Protein AF-A0A385FUU8-F1 (afdb_monomer_lite)

Radius of gyration: 15.04 Å; chains: 1; bounding box: 35×31×38 Å

Structure (mmCIF, N/CA/C/O backbone):
data_AF-A0A385FUU8-F1
#
_entry.id   AF-A0A385FUU8-F1
#
loop_
_atom_site.group_PDB
_atom_site.id
_atom_site.type_symbol
_atom_site.label_atom_id
_atom_site.label_alt_id
_atom_site.label_comp_id
_atom_site.label_asym_id
_atom_site.label_entity_id
_atom_site.label_seq_id
_atom_site.pdbx_PDB_ins_code
_atom_site.Cartn_x
_atom_site.Cartn_y
_atom_site.Cartn_z
_atom_site.occupancy
_atom_site.B_iso_or_equiv
_atom_site.auth_seq_id
_atom_site.auth_comp_id
_atom_site.auth_asym_id
_atom_site.auth_atom_id
_atom_site.pdbx_PDB_model_num
ATOM 1 N N . MET A 1 1 ? -11.683 13.396 -0.614 1.00 45.00 1 MET A N 1
ATOM 2 C CA . MET A 1 1 ? -10.588 13.698 -1.576 1.00 45.00 1 MET A CA 1
ATOM 3 C C . MET A 1 1 ? -9.418 14.497 -0.971 1.00 45.00 1 MET A C 1
ATOM 5 O O . MET A 1 1 ? -8.389 13.886 -0.721 1.00 45.00 1 MET A O 1
ATOM 9 N N . LEU A 1 2 ? -9.539 15.802 -0.657 1.00 50.34 2 LEU A N 1
ATOM 10 C CA . LEU A 1 2 ? -8.418 16.608 -0.107 1.00 50.34 2 LEU A CA 1
ATOM 11 C C . LEU A 1 2 ? -7.909 16.102 1.259 1.00 50.34 2 LEU A C 1
ATOM 13 O O . LEU A 1 2 ? -6.727 16.190 1.559 1.00 50.34 2 LEU A O 1
ATOM 17 N N . ARG A 1 3 ? -8.808 15.535 2.076 1.00 53.44 3 ARG A N 1
ATOM 18 C CA . ARG A 1 3 ? -8.518 15.062 3.439 1.00 53.44 3 ARG A CA 1
ATOM 19 C C . ARG A 1 3 ? -7.469 13.944 3.475 1.00 53.44 3 ARG A C 1
ATOM 21 O O . ARG A 1 3 ? -6.532 14.056 4.250 1.00 53.44 3 ARG A O 1
ATOM 28 N N . CYS A 1 4 ? -7.585 12.914 2.628 1.00 52.19 4 CYS A N 1
ATOM 29 C CA . CYS A 1 4 ? -6.613 11.811 2.588 1.00 52.19 4 CYS A CA 1
ATOM 30 C C . CYS A 1 4 ? -5.249 12.261 2.055 1.00 52.19 4 CYS A C 1
ATOM 32 O O . CYS A 1 4 ? -4.238 11.984 2.683 1.00 52.19 4 CYS A O 1
ATOM 34 N N . LEU A 1 5 ? -5.217 12.999 0.941 1.00 52.22 5 LEU A N 1
ATOM 35 C CA . LEU A 1 5 ? -3.975 13.517 0.353 1.00 52.22 5 LEU A CA 1
ATOM 36 C C . LEU A 1 5 ? -3.247 14.488 1.291 1.00 52.22 5 LEU A C 1
ATOM 38 O O . LEU A 1 5 ? -2.046 14.348 1.489 1.00 52.22 5 LEU A O 1
ATOM 42 N N . ASN A 1 6 ? -3.969 15.410 1.936 1.00 58.75 6 ASN A N 1
ATOM 43 C CA . ASN A 1 6 ? -3.379 16.313 2.927 1.00 58.75 6 ASN A CA 1
ATOM 44 C C . ASN A 1 6 ? -2.849 15.553 4.141 1.00 58.75 6 ASN A C 1
ATOM 46 O O . ASN A 1 6 ? -1.819 15.928 4.681 1.00 58.75 6 ASN A O 1
ATOM 50 N N . LYS A 1 7 ? -3.524 14.480 4.560 1.00 60.62 7 LYS A N 1
ATOM 51 C CA . LYS A 1 7 ? -3.099 13.667 5.701 1.00 60.62 7 LYS A CA 1
ATOM 52 C C . LYS A 1 7 ? -1.873 12.816 5.384 1.00 60.62 7 LYS A C 1
ATOM 54 O O . LYS A 1 7 ? -0.951 12.745 6.185 1.00 60.62 7 LYS A O 1
ATOM 59 N N . ILE A 1 8 ? -1.842 12.231 4.189 1.00 56.84 8 ILE A N 1
ATOM 60 C CA . ILE A 1 8 ? -0.678 11.530 3.644 1.00 56.84 8 ILE A CA 1
ATOM 61 C C . ILE A 1 8 ? 0.515 12.485 3.566 1.00 56.84 8 ILE A C 1
ATOM 63 O O . ILE A 1 8 ? 1.568 12.164 4.107 1.00 56.84 8 ILE A O 1
ATOM 67 N N . ASN A 1 9 ? 0.335 13.671 2.979 1.00 57.09 9 ASN A N 1
ATOM 68 C CA . ASN A 1 9 ? 1.387 14.682 2.903 1.00 57.09 9 ASN A CA 1
ATOM 69 C C . ASN A 1 9 ? 1.823 15.136 4.298 1.00 57.09 9 ASN A C 1
ATOM 71 O O . ASN A 1 9 ? 3.005 15.127 4.574 1.00 57.09 9 ASN A O 1
ATOM 75 N N . GLN A 1 10 ? 0.904 15.411 5.225 1.00 58.31 10 GLN A N 1
ATOM 76 C CA . GLN A 1 10 ? 1.242 15.836 6.588 1.00 58.31 10 GLN A CA 1
ATOM 77 C C . GLN A 1 10 ? 2.025 14.781 7.390 1.00 58.31 10 GLN A C 1
ATOM 79 O O . GLN A 1 10 ? 2.811 15.133 8.266 1.00 58.31 10 GLN A O 1
ATOM 84 N N . VAL A 1 11 ? 1.786 13.488 7.150 1.00 52.19 11 VAL A N 1
ATOM 85 C CA . VAL A 1 11 ? 2.481 12.416 7.879 1.00 52.19 11 VAL A CA 1
ATOM 86 C C . VAL A 1 11 ? 3.797 12.021 7.211 1.00 52.19 11 VAL A C 1
ATOM 88 O O . VAL A 1 11 ? 4.741 11.662 7.916 1.00 52.19 11 VAL A O 1
ATOM 91 N N . LEU A 1 12 ? 3.868 12.098 5.880 1.00 53.72 12 LEU A N 1
ATOM 92 C CA . LEU A 1 12 ? 5.099 11.873 5.122 1.00 53.72 12 LEU A CA 1
ATOM 93 C C . LEU A 1 12 ? 6.024 13.101 5.091 1.00 53.72 12 LEU A C 1
ATOM 95 O O . LEU A 1 12 ? 7.217 12.947 4.846 1.00 53.72 12 LEU A O 1
ATOM 99 N N . GLU A 1 13 ? 5.506 14.303 5.346 1.00 50.19 13 GLU A N 1
ATOM 100 C CA . GLU A 1 13 ? 6.296 15.513 5.566 1.00 50.19 13 GLU A CA 1
ATOM 101 C C . GLU A 1 13 ? 6.835 15.529 7.003 1.00 50.19 13 GLU A C 1
ATOM 103 O O . GLU A 1 13 ? 6.090 15.490 7.986 1.00 50.19 13 GLU A O 1
ATOM 108 N N . GLY A 1 14 ? 8.160 15.595 7.131 1.00 51.75 14 GLY A N 1
ATOM 109 C CA . GLY A 1 14 ? 8.854 15.715 8.411 1.00 51.75 14 GLY A CA 1
ATOM 110 C C . GLY A 1 14 ? 10.036 14.762 8.546 1.00 51.75 14 GLY A C 1
ATOM 111 O O . GLY A 1 14 ? 10.364 13.998 7.640 1.00 51.75 14 GLY A O 1
ATOM 112 N N . GLU A 1 15 ? 10.699 14.830 9.695 1.00 53.66 15 GLU A N 1
ATOM 113 C CA . GLU A 1 15 ? 11.815 13.944 10.015 1.00 53.66 15 GLU A CA 1
ATOM 114 C C . GLU A 1 15 ? 11.329 12.530 10.355 1.00 53.66 15 GLU A C 1
ATOM 116 O O . GLU A 1 15 ? 10.213 12.324 10.849 1.00 53.66 15 GLU A O 1
ATOM 121 N N . PHE A 1 16 ? 12.199 11.552 10.097 1.00 56.41 16 PHE A N 1
ATOM 122 C CA . PHE A 1 16 ? 12.007 10.167 10.508 1.00 56.41 16 PHE A CA 1
ATOM 123 C C . PHE A 1 16 ? 11.663 10.097 12.002 1.00 56.41 16 PHE A C 1
ATOM 125 O O . PHE A 1 16 ? 12.369 10.657 12.839 1.00 56.41 16 PHE A O 1
ATOM 132 N N . ASN A 1 17 ? 10.579 9.399 12.339 1.00 67.19 17 ASN A N 1
ATOM 133 C CA . ASN A 1 17 ? 10.122 9.246 13.714 1.00 67.19 17 ASN A CA 1
ATOM 134 C C . ASN A 1 17 ? 9.724 7.786 13.961 1.00 67.19 17 ASN A C 1
ATOM 136 O O . ASN A 1 17 ? 8.772 7.272 13.367 1.00 67.19 17 ASN A O 1
ATOM 140 N N . GLU A 1 18 ? 10.473 7.129 14.841 1.00 71.00 18 GLU A N 1
ATOM 141 C CA . GLU A 1 18 ? 10.303 5.716 15.171 1.00 71.00 18 GLU A CA 1
ATOM 142 C C . GLU A 1 18 ? 8.943 5.434 15.831 1.00 71.00 18 GLU A C 1
ATOM 144 O O . GLU A 1 18 ? 8.275 4.461 15.479 1.00 71.00 18 GLU A O 1
ATOM 149 N N . ASP A 1 19 ? 8.453 6.340 16.683 1.00 73.88 19 ASP A N 1
ATOM 150 C CA . ASP A 1 19 ? 7.136 6.217 17.319 1.00 73.88 19 ASP A CA 1
ATOM 151 C C . ASP A 1 19 ? 5.996 6.253 16.291 1.00 73.88 19 ASP A C 1
ATOM 153 O O . ASP A 1 19 ? 5.032 5.488 16.393 1.00 73.88 19 ASP A O 1
ATOM 157 N N . LYS A 1 20 ? 6.112 7.095 15.252 1.00 72.50 20 LYS A N 1
ATOM 158 C CA . LYS A 1 20 ? 5.145 7.130 14.140 1.00 72.50 20 LYS A CA 1
ATOM 159 C C . LYS A 1 20 ? 5.139 5.810 13.367 1.00 72.50 20 LYS A C 1
ATOM 161 O O . LYS A 1 20 ? 4.065 5.320 13.014 1.00 72.50 20 LYS A O 1
ATOM 166 N N . LEU A 1 21 ? 6.307 5.210 13.130 1.00 76.44 21 LEU A N 1
ATOM 167 C CA . LEU A 1 21 ? 6.406 3.909 12.461 1.00 76.44 21 LEU A CA 1
ATOM 168 C C . LEU A 1 21 ? 5.793 2.788 13.303 1.00 76.44 21 LEU A C 1
ATOM 170 O O . LEU A 1 21 ? 5.035 1.971 12.776 1.00 76.44 21 LEU A O 1
ATOM 174 N N . LEU A 1 22 ? 6.040 2.787 14.614 1.00 82.31 22 LEU A N 1
ATOM 175 C CA . LEU A 1 22 ? 5.411 1.847 15.542 1.00 82.31 22 LEU A CA 1
ATOM 176 C C . LEU A 1 22 ? 3.886 2.003 15.563 1.00 82.31 22 LEU A C 1
ATOM 178 O O . LEU A 1 22 ? 3.165 1.006 15.638 1.00 82.31 22 LEU A O 1
ATOM 182 N N . LEU A 1 23 ? 3.377 3.232 15.464 1.00 83.81 23 LEU A N 1
ATOM 183 C CA . LEU A 1 23 ? 1.942 3.498 15.415 1.00 83.81 23 LEU A CA 1
ATOM 184 C C . LEU A 1 23 ? 1.304 2.991 14.111 1.00 83.81 23 LEU A C 1
ATOM 186 O O . LEU A 1 23 ? 0.279 2.309 14.163 1.00 83.81 23 LEU A O 1
ATOM 190 N N . ILE A 1 24 ? 1.934 3.243 12.959 1.00 85.31 24 ILE A N 1
ATOM 191 C CA . ILE A 1 24 ? 1.517 2.693 11.655 1.00 85.31 24 ILE A CA 1
ATOM 192 C C . ILE A 1 24 ? 1.511 1.160 11.700 1.00 85.31 24 ILE A C 1
ATOM 194 O O . ILE A 1 24 ? 0.552 0.528 11.249 1.00 85.31 24 ILE A O 1
ATOM 198 N N . HIS A 1 25 ? 2.552 0.560 12.282 1.00 85.75 25 HIS A N 1
ATOM 199 C CA . HIS A 1 25 ? 2.674 -0.886 12.428 1.00 85.75 25 HIS A CA 1
ATOM 200 C C . HIS A 1 25 ? 1.571 -1.479 13.316 1.00 85.75 25 HIS A C 1
ATOM 202 O O . HIS A 1 25 ? 0.952 -2.481 12.951 1.00 85.75 25 HIS A O 1
ATOM 208 N N . LYS A 1 26 ? 1.285 -0.866 14.472 1.00 89.56 26 LYS A N 1
ATOM 209 C CA . LYS A 1 26 ? 0.185 -1.291 15.354 1.00 89.56 26 LYS A CA 1
ATOM 210 C C . LYS A 1 26 ? -1.168 -1.154 14.660 1.00 89.56 26 LYS A C 1
ATOM 212 O O . LYS A 1 26 ? -1.953 -2.097 14.688 1.00 89.56 26 LYS A O 1
ATOM 217 N N . SER A 1 27 ? -1.411 -0.022 13.998 1.00 91.31 27 SER A N 1
ATOM 218 C CA . SER A 1 27 ? -2.652 0.240 13.262 1.00 91.31 27 SER A CA 1
ATOM 219 C C . SER A 1 27 ? -2.900 -0.793 12.162 1.00 91.31 27 SER A C 1
ATOM 221 O O . SER A 1 27 ? -4.006 -1.328 12.055 1.00 91.31 27 SER A O 1
ATOM 223 N N . TRP A 1 28 ? -1.854 -1.161 11.412 1.00 92.25 28 TRP A N 1
ATOM 224 C CA . TRP A 1 28 ? -1.942 -2.224 10.411 1.00 92.25 28 TRP A CA 1
ATOM 225 C C . TRP A 1 28 ? -2.487 -3.520 11.018 1.00 92.25 28 TRP A C 1
ATOM 227 O O . TRP A 1 28 ? -3.502 -4.040 10.561 1.00 92.25 28 TRP A O 1
ATOM 237 N N . HIS A 1 29 ? -1.855 -4.009 12.085 1.00 92.25 29 HIS A N 1
ATOM 238 C CA . HIS A 1 29 ? -2.193 -5.299 12.685 1.00 92.25 29 HIS A CA 1
ATOM 239 C C . HIS A 1 29 ? -3.524 -5.297 13.436 1.00 92.25 29 HIS A C 1
ATOM 241 O O . HIS A 1 29 ? -4.259 -6.278 13.383 1.00 92.25 29 HIS A O 1
ATOM 247 N N . GLN A 1 30 ? -3.833 -4.215 14.148 1.00 93.31 30 GLN A N 1
ATOM 248 C CA . GLN A 1 30 ? -4.983 -4.166 15.052 1.00 93.31 30 GLN A CA 1
ATOM 249 C C . GLN A 1 30 ? -6.268 -3.702 14.369 1.00 93.31 30 GLN A C 1
ATOM 251 O O . GLN A 1 30 ? -7.350 -4.068 14.819 1.00 93.31 30 GLN A O 1
ATOM 256 N N . LYS A 1 31 ? -6.167 -2.900 13.301 1.00 93.31 31 LYS A N 1
ATOM 257 C CA . LYS A 1 31 ? -7.333 -2.303 12.635 1.00 93.31 31 LYS A CA 1
ATOM 258 C C . LYS A 1 31 ? -7.452 -2.732 11.175 1.00 93.31 31 LYS A C 1
ATOM 260 O O . LYS A 1 31 ? -8.494 -3.245 10.770 1.00 93.31 31 LYS A O 1
ATOM 265 N N . VAL A 1 32 ? -6.391 -2.566 10.385 1.00 93.50 32 VAL A N 1
ATOM 266 C CA . VAL A 1 32 ? -6.474 -2.758 8.927 1.00 93.50 32 VAL A CA 1
ATOM 267 C C . VAL A 1 32 ? -6.538 -4.238 8.536 1.00 93.50 32 VAL A C 1
ATOM 269 O O . VAL A 1 32 ? -7.380 -4.617 7.724 1.00 93.50 32 VAL A O 1
ATOM 272 N N . VAL A 1 33 ? -5.703 -5.098 9.128 1.00 93.38 33 VAL A N 1
ATOM 273 C CA . VAL A 1 33 ? -5.698 -6.544 8.844 1.00 93.38 33 VAL A CA 1
ATOM 274 C C . VAL A 1 33 ? -7.056 -7.192 9.149 1.00 93.38 33 VAL A C 1
ATOM 276 O O . VAL A 1 33 ? -7.581 -7.863 8.255 1.00 93.38 33 VAL A O 1
ATOM 279 N N . PRO A 1 34 ? -7.688 -6.981 10.324 1.00 94.12 34 PRO A N 1
ATOM 280 C CA . PRO A 1 34 ? -9.034 -7.494 10.583 1.00 94.12 34 PRO A CA 1
ATOM 281 C C . PRO A 1 34 ? -10.070 -7.007 9.563 1.00 94.12 34 PRO A C 1
ATOM 283 O O . PRO A 1 34 ? -10.871 -7.804 9.072 1.00 94.12 34 PRO A O 1
ATOM 286 N N . PHE A 1 35 ? -10.020 -5.723 9.191 1.00 94.88 35 PHE A N 1
ATOM 287 C CA . PHE A 1 35 ? -10.929 -5.141 8.204 1.00 94.88 35 PHE A CA 1
ATOM 288 C C . PHE A 1 35 ? -10.802 -5.808 6.824 1.00 94.88 35 PHE A C 1
ATOM 290 O O . PHE A 1 35 ? -11.818 -6.167 6.221 1.00 94.88 35 PHE A O 1
ATOM 297 N N . LEU A 1 36 ? -9.569 -6.003 6.341 1.00 93.19 36 LEU A N 1
ATOM 298 C CA . LEU A 1 36 ? -9.288 -6.610 5.035 1.00 93.19 36 LEU A CA 1
ATOM 299 C C . LEU A 1 36 ? -9.533 -8.123 5.027 1.00 93.19 36 LEU A C 1
ATOM 301 O O . LEU A 1 36 ? -9.999 -8.657 4.025 1.00 93.19 36 LEU A O 1
ATOM 305 N N . THR A 1 37 ? -9.297 -8.813 6.145 1.00 93.25 37 THR A N 1
ATOM 306 C CA . THR A 1 37 ? -9.545 -10.263 6.266 1.00 93.25 37 THR A CA 1
ATOM 307 C C . THR A 1 37 ? -11.030 -10.595 6.120 1.00 93.25 37 THR A C 1
ATOM 309 O O . THR A 1 37 ? -11.387 -11.600 5.513 1.00 93.25 37 THR A O 1
ATOM 312 N N . GLN A 1 38 ? -11.913 -9.723 6.613 1.00 95.19 38 GLN A N 1
ATOM 313 C CA . GLN A 1 38 ? -13.361 -9.851 6.411 1.00 95.19 38 GLN A CA 1
ATOM 314 C C . GLN A 1 38 ? -13.795 -9.533 4.968 1.00 95.19 38 GLN A C 1
ATOM 316 O O . GLN A 1 38 ? -14.926 -9.827 4.586 1.00 95.19 38 GLN A O 1
ATOM 321 N N . ARG A 1 39 ? -12.917 -8.914 4.166 1.00 93.38 39 ARG A N 1
ATOM 322 C CA . ARG A 1 39 ? -13.197 -8.389 2.819 1.00 93.38 39 ARG A CA 1
ATOM 323 C C . ARG A 1 39 ? -12.063 -8.735 1.840 1.00 93.38 39 ARG A C 1
ATOM 325 O O . ARG A 1 39 ? -11.463 -7.833 1.248 1.00 93.38 39 ARG A O 1
ATOM 332 N N . PRO A 1 40 ? -11.763 -10.029 1.621 1.00 90.75 40 PRO A N 1
ATOM 333 C CA . PRO A 1 40 ? -10.604 -10.448 0.824 1.00 90.75 40 PRO A CA 1
ATOM 334 C C . PRO A 1 40 ? -10.647 -9.928 -0.622 1.00 90.75 40 PRO A C 1
ATOM 336 O O . PRO A 1 40 ? -9.606 -9.669 -1.229 1.00 90.75 40 PRO A O 1
ATOM 339 N N . HIS A 1 41 ? -11.853 -9.702 -1.153 1.00 91.06 41 HIS A N 1
ATOM 340 C CA . HIS A 1 41 ? -12.072 -9.159 -2.490 1.00 91.06 41 HIS A CA 1
ATOM 341 C C . HIS A 1 41 ? -11.432 -7.777 -2.696 1.00 91.06 41 HIS A C 1
ATOM 343 O O . HIS A 1 41 ? -11.048 -7.468 -3.817 1.00 91.06 41 HIS A O 1
ATOM 349 N N . ILE A 1 42 ? -11.255 -6.954 -1.653 1.00 90.81 42 ILE A N 1
ATOM 350 C CA . ILE A 1 42 ? -10.627 -5.626 -1.780 1.00 90.81 42 ILE A CA 1
ATOM 351 C C . ILE A 1 42 ? -9.192 -5.759 -2.302 1.00 90.81 42 ILE A C 1
ATOM 353 O O . ILE A 1 42 ? -8.813 -5.119 -3.283 1.00 90.81 42 ILE A O 1
ATOM 357 N N . GLN A 1 43 ? -8.394 -6.622 -1.671 1.00 86.69 43 GLN A N 1
ATOM 358 C CA . GLN A 1 43 ? -6.995 -6.824 -2.055 1.00 86.69 43 GLN A CA 1
ATOM 359 C C . GLN A 1 43 ? -6.875 -7.551 -3.399 1.00 86.69 43 GLN A C 1
ATOM 361 O O . GLN A 1 43 ? -6.018 -7.202 -4.213 1.00 86.69 43 GLN A O 1
ATOM 366 N N . GLN A 1 44 ? -7.743 -8.538 -3.641 1.00 89.38 44 GLN A N 1
ATOM 367 C CA . GLN A 1 44 ? -7.766 -9.315 -4.884 1.00 89.38 44 GLN A CA 1
ATOM 368 C C . GLN A 1 44 ? -8.135 -8.446 -6.089 1.00 89.38 44 GLN A C 1
ATOM 370 O O . GLN A 1 44 ? -7.434 -8.459 -7.101 1.00 89.38 44 GLN A O 1
ATOM 375 N N . ASN A 1 45 ? -9.198 -7.649 -5.963 1.00 90.75 45 ASN A N 1
ATOM 376 C CA . ASN A 1 45 ? -9.660 -6.766 -7.028 1.00 90.75 45 ASN A CA 1
ATOM 377 C C . ASN A 1 45 ? -8.633 -5.681 -7.325 1.00 90.75 45 ASN A C 1
ATOM 379 O O . ASN A 1 45 ? -8.451 -5.328 -8.486 1.00 90.75 45 ASN A O 1
ATOM 383 N N . TYR A 1 46 ? -7.929 -5.183 -6.306 1.00 87.25 46 TYR A N 1
ATOM 384 C CA . TYR A 1 46 ? -6.850 -4.233 -6.529 1.00 87.25 46 TYR A CA 1
ATOM 385 C C . TYR A 1 46 ? -5.702 -4.826 -7.342 1.00 87.25 46 TYR A C 1
ATOM 387 O O . TYR A 1 46 ? -5.277 -4.206 -8.315 1.00 87.25 46 TYR A O 1
ATOM 395 N N . LEU A 1 47 ? -5.224 -6.024 -6.983 1.00 88.62 47 LEU A N 1
ATOM 396 C CA . LEU A 1 47 ? -4.147 -6.673 -7.730 1.00 88.62 47 LEU A CA 1
ATOM 397 C C . LEU A 1 47 ? -4.555 -6.894 -9.185 1.00 88.62 47 LEU A C 1
ATOM 399 O O . LEU A 1 47 ? -3.801 -6.576 -10.104 1.00 88.62 47 LEU A O 1
ATOM 403 N N . LEU A 1 48 ? -5.770 -7.412 -9.381 1.00 91.19 48 LEU A N 1
ATOM 404 C CA . LEU A 1 48 ? -6.331 -7.669 -10.698 1.00 91.19 48 LEU A CA 1
ATOM 405 C C . LEU A 1 48 ? -6.416 -6.377 -11.513 1.00 91.19 48 LEU A C 1
ATOM 407 O O . LEU A 1 48 ? -5.923 -6.325 -12.637 1.00 91.19 48 LEU A O 1
ATOM 411 N N . TYR A 1 49 ? -6.986 -5.325 -10.925 1.00 89.19 49 TYR A N 1
ATOM 412 C CA . TYR A 1 49 ? -7.062 -4.012 -11.546 1.00 89.19 49 TYR A CA 1
ATOM 413 C C . TYR A 1 49 ? -5.672 -3.502 -11.923 1.00 89.19 49 TYR A C 1
ATOM 415 O O . TYR A 1 49 ? -5.466 -3.113 -13.065 1.00 89.19 49 TYR A O 1
ATOM 423 N N . HIS A 1 50 ? -4.697 -3.563 -11.015 1.00 86.88 50 HIS A N 1
ATOM 424 C CA . HIS A 1 50 ? -3.350 -3.074 -11.280 1.00 86.88 50 HIS A CA 1
ATOM 425 C C . HIS A 1 50 ? -2.687 -3.818 -12.447 1.00 86.88 50 HIS A C 1
ATOM 427 O O . HIS A 1 50 ? -2.128 -3.181 -13.338 1.00 86.88 50 HIS A O 1
ATOM 433 N N . VAL A 1 51 ? -2.762 -5.152 -12.463 1.00 90.06 51 VAL A N 1
ATOM 434 C CA . VAL A 1 51 ? -2.138 -5.981 -13.504 1.00 90.06 51 VAL A CA 1
ATOM 435 C C . VAL A 1 51 ? -2.782 -5.732 -14.866 1.00 90.06 51 VAL A C 1
ATOM 437 O O . VAL A 1 51 ? -2.073 -5.499 -15.843 1.00 90.06 51 VAL A O 1
ATOM 440 N N . TYR A 1 52 ? -4.114 -5.735 -14.938 1.00 90.00 52 TYR A N 1
ATOM 441 C CA . TYR A 1 52 ? -4.824 -5.563 -16.205 1.00 90.00 52 TYR A CA 1
ATOM 442 C C . TYR A 1 52 ? -4.786 -4.119 -16.707 1.00 90.00 52 TYR A C 1
ATOM 444 O O . TYR A 1 52 ? -4.461 -3.879 -17.868 1.00 90.00 52 TYR A O 1
ATOM 452 N N . HIS A 1 53 ? -5.091 -3.150 -15.842 1.00 85.12 53 HIS A N 1
ATOM 453 C CA . HIS A 1 53 ? -5.200 -1.740 -16.223 1.00 85.12 53 HIS A CA 1
ATOM 454 C C . HIS A 1 53 ? -3.853 -1.154 -16.644 1.00 85.12 53 HIS A C 1
ATOM 456 O O . HIS A 1 53 ? -3.787 -0.401 -17.612 1.00 85.12 53 HIS A O 1
ATOM 462 N N . ASN A 1 54 ? -2.769 -1.533 -15.960 1.00 83.94 54 ASN A N 1
ATOM 463 C CA . ASN A 1 54 ? -1.422 -1.074 -16.307 1.00 83.94 54 ASN A CA 1
ATOM 464 C C . ASN A 1 54 ? -0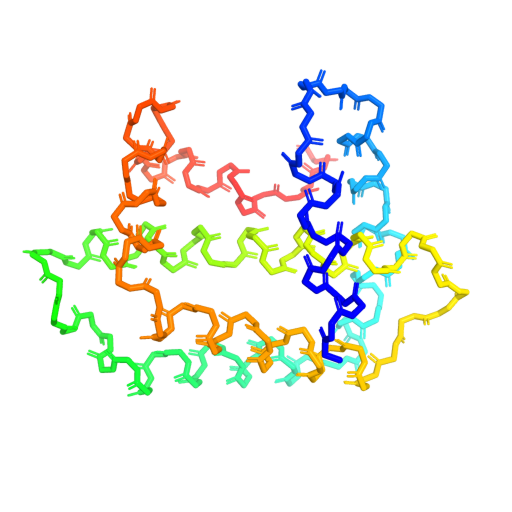.733 -1.968 -17.351 1.00 83.94 54 ASN A C 1
ATOM 466 O O . ASN A 1 54 ? 0.450 -1.767 -17.607 1.00 83.94 54 ASN A O 1
ATOM 470 N N . GLN A 1 55 ? -1.442 -2.947 -17.936 1.00 88.12 55 GLN A N 1
ATOM 471 C CA . GLN A 1 55 ? -0.890 -3.921 -18.890 1.00 88.12 55 GLN A CA 1
ATOM 472 C C . GLN A 1 55 ? 0.407 -4.561 -18.377 1.00 88.12 55 GLN A C 1
ATOM 474 O O . GLN A 1 55 ? 1.377 -4.723 -19.111 1.00 88.12 55 GLN A O 1
ATOM 479 N N . PHE A 1 56 ? 0.458 -4.871 -17.085 1.00 89.44 56 PHE A N 1
ATOM 480 C CA . PHE A 1 56 ? 1.686 -5.278 -16.420 1.00 89.44 56 PHE A CA 1
ATOM 481 C C . PHE A 1 56 ? 2.306 -6.526 -17.086 1.00 89.44 56 PHE A C 1
ATOM 483 O O . PHE A 1 56 ? 1.579 -7.487 -17.349 1.00 89.44 56 PHE A O 1
ATOM 490 N N . PRO A 1 57 ? 3.639 -6.578 -17.296 1.00 92.19 57 PRO A N 1
ATOM 491 C CA . PRO A 1 57 ? 4.651 -5.566 -16.964 1.00 92.19 57 PRO A CA 1
ATOM 492 C C . PRO A 1 57 ? 5.005 -4.627 -18.139 1.00 92.19 57 PRO A C 1
ATOM 494 O O . PRO A 1 57 ? 6.090 -4.048 -18.154 1.00 92.19 57 PRO A O 1
ATOM 497 N N . SER A 1 58 ? 4.155 -4.507 -19.162 1.00 88.12 58 SER A N 1
ATOM 498 C CA . SER A 1 58 ? 4.423 -3.667 -20.334 1.00 88.12 58 SER A CA 1
ATOM 499 C C . SER A 1 58 ? 4.595 -2.189 -19.965 1.00 88.12 58 SER A C 1
ATOM 501 O O . SER A 1 58 ? 3.960 -1.679 -19.047 1.00 88.12 58 SER A O 1
ATOM 503 N N . GLY A 1 59 ? 5.466 -1.490 -20.700 1.00 84.44 59 GLY A N 1
ATOM 504 C CA . GLY A 1 59 ? 5.766 -0.070 -20.471 1.00 84.44 59 GLY A CA 1
ATOM 505 C C . GLY A 1 59 ? 6.908 0.205 -19.485 1.00 84.44 59 GLY A C 1
ATOM 506 O O . GLY A 1 59 ? 7.247 1.368 -19.284 1.00 84.44 59 GLY A O 1
ATOM 507 N N . PHE A 1 60 ? 7.525 -0.833 -18.914 1.00 86.00 60 PHE A N 1
ATOM 508 C CA . PHE A 1 60 ? 8.739 -0.728 -18.100 1.00 86.00 60 PHE A CA 1
ATOM 509 C C . PHE A 1 60 ? 9.952 -1.321 -18.824 1.00 86.00 60 PHE A C 1
ATOM 511 O O . PHE A 1 60 ? 9.807 -2.250 -19.619 1.00 86.00 60 PHE A O 1
ATOM 518 N N . ASP A 1 61 ? 11.151 -0.829 -18.495 1.00 87.06 61 ASP A N 1
ATOM 519 C CA . ASP A 1 61 ? 12.411 -1.310 -19.086 1.00 87.06 61 ASP A CA 1
ATOM 520 C C . ASP A 1 61 ? 12.688 -2.788 -18.762 1.00 87.06 61 ASP A C 1
ATOM 522 O O . ASP A 1 61 ? 13.365 -3.485 -19.518 1.00 87.06 61 ASP A O 1
ATOM 526 N N . SER A 1 62 ? 12.159 -3.287 -17.638 1.00 89.19 62 SER A N 1
ATOM 527 C CA . SER A 1 62 ? 12.211 -4.701 -17.276 1.00 89.19 62 SER A CA 1
ATOM 528 C C . SER A 1 62 ? 11.037 -5.122 -16.379 1.00 89.19 62 SER A C 1
ATOM 530 O O . SER A 1 62 ? 10.511 -4.304 -15.612 1.00 89.19 62 SER A O 1
ATOM 532 N N . PRO A 1 63 ? 10.649 -6.414 -16.396 1.00 89.19 63 PRO A N 1
ATOM 533 C CA . PRO A 1 63 ? 9.668 -6.956 -15.455 1.00 89.19 63 PRO A CA 1
ATOM 534 C C . PRO A 1 63 ? 10.056 -6.761 -13.983 1.00 89.19 63 PRO A C 1
ATOM 536 O O . PRO A 1 63 ? 9.183 -6.604 -13.134 1.00 89.19 63 PRO A O 1
ATOM 539 N N . GLN A 1 64 ? 11.356 -6.737 -13.679 1.00 87.31 64 GLN A N 1
ATOM 540 C CA . GLN A 1 64 ? 11.876 -6.516 -12.329 1.00 87.31 64 GLN A CA 1
ATOM 541 C C . GLN A 1 64 ? 11.550 -5.107 -11.820 1.00 87.31 64 GLN A C 1
ATOM 543 O O . GLN A 1 64 ? 11.108 -4.964 -10.683 1.00 87.31 64 GLN A O 1
ATOM 548 N N . ILE A 1 65 ? 11.703 -4.077 -12.660 1.00 86.62 65 ILE A N 1
ATOM 549 C CA . ILE A 1 65 ? 11.342 -2.696 -12.297 1.00 86.62 65 ILE A CA 1
ATOM 550 C C . ILE A 1 65 ? 9.831 -2.579 -12.091 1.00 86.62 65 ILE A C 1
ATOM 552 O O . ILE A 1 65 ? 9.381 -1.978 -11.114 1.00 86.62 65 ILE A O 1
ATOM 556 N N . ALA A 1 66 ? 9.040 -3.191 -12.976 1.00 89.56 66 ALA A N 1
ATOM 557 C CA . ALA A 1 66 ? 7.589 -3.215 -12.830 1.00 89.56 66 ALA A CA 1
ATOM 558 C C . ALA A 1 66 ? 7.187 -3.848 -11.485 1.00 89.56 66 ALA A C 1
ATOM 560 O O . ALA A 1 66 ? 6.365 -3.297 -10.752 1.00 89.56 66 ALA A O 1
ATOM 561 N N . TYR A 1 67 ? 7.801 -4.982 -11.134 1.00 89.25 67 TYR A N 1
ATOM 562 C CA . TYR A 1 67 ? 7.567 -5.673 -9.868 1.00 89.25 67 TYR A CA 1
ATOM 563 C C . TYR A 1 67 ? 7.986 -4.835 -8.651 1.00 89.25 67 TYR A C 1
ATOM 565 O O . TYR A 1 67 ? 7.201 -4.691 -7.719 1.00 89.25 67 TYR A O 1
ATOM 573 N N . GLN A 1 68 ? 9.171 -4.216 -8.669 1.00 88.00 68 GLN A N 1
ATOM 574 C CA . GLN A 1 68 ? 9.635 -3.307 -7.610 1.00 88.00 68 GLN A CA 1
ATOM 575 C C . GLN A 1 68 ? 8.622 -2.193 -7.326 1.00 88.00 68 GLN A C 1
ATOM 577 O O . GLN A 1 68 ? 8.282 -1.933 -6.170 1.00 88.00 68 GLN A O 1
ATOM 582 N N . LEU A 1 69 ? 8.108 -1.560 -8.383 1.00 87.56 69 LEU A N 1
ATOM 583 C CA . LEU A 1 69 ? 7.120 -0.492 -8.266 1.00 87.56 69 LEU A CA 1
ATOM 584 C C . LEU A 1 69 ? 5.774 -1.010 -7.757 1.00 87.56 69 LEU A C 1
ATOM 586 O O . LEU A 1 69 ? 5.174 -0.364 -6.905 1.00 87.56 69 LEU A O 1
ATOM 590 N N . LEU A 1 70 ? 5.332 -2.195 -8.187 1.00 90.00 70 LEU A N 1
ATOM 591 C CA . LEU A 1 70 ? 4.127 -2.834 -7.649 1.00 90.00 70 LEU A CA 1
ATOM 592 C C . LEU A 1 70 ? 4.235 -3.066 -6.134 1.00 90.00 70 LEU A C 1
ATOM 594 O O . LEU A 1 70 ? 3.307 -2.750 -5.389 1.00 90.00 70 LEU A O 1
ATOM 598 N N . ILE A 1 71 ? 5.368 -3.596 -5.665 1.00 88.69 71 ILE A N 1
ATOM 599 C CA . ILE A 1 71 ? 5.613 -3.822 -4.235 1.00 88.69 71 ILE A CA 1
ATOM 600 C C . ILE A 1 71 ? 5.612 -2.504 -3.459 1.00 88.69 71 ILE A C 1
ATOM 602 O O . ILE A 1 71 ? 5.000 -2.416 -2.392 1.00 88.69 71 ILE A O 1
ATOM 606 N N . ALA A 1 72 ? 6.251 -1.469 -4.000 1.00 85.88 72 ALA A N 1
ATOM 607 C CA . ALA A 1 72 ? 6.258 -0.148 -3.388 1.00 85.88 72 ALA A CA 1
ATOM 608 C C . ALA A 1 72 ? 4.856 0.479 -3.340 1.00 85.88 72 ALA A C 1
ATOM 610 O O . ALA A 1 72 ? 4.479 1.053 -2.318 1.00 85.88 72 ALA A O 1
ATOM 611 N N . ASP A 1 73 ? 4.050 0.304 -4.388 1.00 87.56 73 ASP A N 1
ATOM 612 C CA . ASP A 1 73 ? 2.663 0.765 -4.421 1.00 87.56 73 ASP A CA 1
ATOM 613 C C . ASP A 1 73 ? 1.831 0.078 -3.320 1.00 87.56 73 ASP A C 1
ATOM 615 O O . ASP A 1 73 ? 1.104 0.739 -2.572 1.00 87.56 73 ASP A O 1
ATOM 619 N N . TYR A 1 74 ? 1.992 -1.239 -3.147 1.00 88.69 74 TYR A N 1
ATOM 620 C CA . TYR A 1 74 ? 1.369 -1.992 -2.053 1.00 88.69 74 TYR A CA 1
ATOM 621 C C . TYR A 1 74 ? 1.820 -1.514 -0.672 1.00 88.69 74 TYR A C 1
ATOM 623 O O . TYR A 1 74 ? 0.992 -1.338 0.226 1.00 88.69 74 TYR A O 1
ATOM 631 N N . PHE A 1 75 ? 3.122 -1.286 -0.496 1.00 85.56 75 PHE A N 1
ATOM 632 C CA . PHE A 1 75 ? 3.684 -0.764 0.745 1.00 85.56 75 PHE A CA 1
ATOM 633 C C . PHE A 1 75 ? 3.097 0.610 1.104 1.00 85.56 75 PHE A C 1
ATOM 635 O O . PHE A 1 75 ? 2.714 0.841 2.256 1.00 85.56 75 PHE A O 1
ATOM 642 N N . LEU A 1 76 ? 2.987 1.515 0.128 1.00 85.69 76 LEU A N 1
ATOM 643 C CA . LEU A 1 76 ? 2.420 2.847 0.330 1.00 85.69 76 LEU A CA 1
ATOM 644 C C . LEU A 1 76 ? 0.930 2.783 0.667 1.00 85.69 76 LEU A C 1
ATOM 646 O O . LEU A 1 76 ? 0.517 3.351 1.673 1.00 85.69 76 LEU A O 1
ATOM 650 N N . LEU A 1 77 ? 0.132 2.043 -0.109 1.00 89.00 77 LEU A N 1
ATOM 651 C CA . LEU A 1 77 ? -1.303 1.881 0.154 1.00 89.00 77 LEU A CA 1
ATOM 652 C C . LEU A 1 77 ? -1.571 1.286 1.536 1.00 89.00 77 LEU A C 1
ATOM 654 O O . LEU A 1 77 ? -2.440 1.775 2.258 1.00 89.00 77 LEU A O 1
ATOM 658 N N . ARG A 1 78 ? -0.787 0.279 1.937 1.00 88.81 78 ARG A N 1
ATOM 659 C CA . ARG A 1 78 ? -0.813 -0.274 3.294 1.00 88.81 78 ARG A CA 1
ATOM 660 C C . ARG A 1 78 ? -0.575 0.811 4.338 1.00 88.81 78 ARG A C 1
ATOM 662 O O . ARG A 1 78 ? -1.336 0.927 5.294 1.00 88.81 78 ARG A O 1
ATOM 669 N N . SER A 1 79 ? 0.488 1.587 4.152 1.00 85.44 79 SER A N 1
ATOM 670 C CA . SER A 1 79 ? 0.878 2.635 5.094 1.00 85.44 79 SER A CA 1
ATOM 671 C C . SER A 1 79 ? -0.216 3.696 5.207 1.00 85.44 79 SER A C 1
ATOM 673 O O . SER A 1 79 ? -0.571 4.098 6.309 1.00 85.44 79 SER A O 1
ATOM 675 N N . TYR A 1 80 ? -0.827 4.082 4.088 1.00 86.88 80 TYR A N 1
ATOM 676 C CA . TYR A 1 80 ? -1.917 5.054 4.055 1.00 86.88 80 TYR A CA 1
ATOM 677 C C . TYR A 1 80 ? -3.204 4.546 4.700 1.00 86.88 80 TYR A C 1
ATOM 679 O O . TYR A 1 80 ? -3.818 5.288 5.463 1.00 86.88 80 TYR A O 1
ATOM 687 N N . LEU A 1 81 ? -3.590 3.287 4.473 1.00 90.06 81 LEU A N 1
ATOM 688 C CA . LEU A 1 81 ? -4.722 2.681 5.182 1.00 90.06 81 LEU A CA 1
ATOM 689 C C . LEU A 1 81 ? -4.492 2.676 6.694 1.00 90.06 81 LEU A C 1
ATOM 691 O O . LEU A 1 81 ? -5.392 3.029 7.452 1.00 90.06 81 LEU A O 1
ATOM 695 N N . SER A 1 82 ? -3.283 2.323 7.134 1.00 89.81 82 SER A N 1
ATOM 696 C CA . SER A 1 82 ? -2.922 2.359 8.551 1.00 89.81 82 SER A CA 1
ATOM 697 C C . SER A 1 82 ? -2.988 3.768 9.127 1.00 89.81 82 SER A C 1
ATOM 699 O O . SER A 1 82 ? -3.442 3.928 10.257 1.00 89.81 82 SER A O 1
ATOM 701 N N . LEU A 1 83 ? -2.576 4.783 8.364 1.00 85.50 83 LEU A N 1
ATOM 702 C CA . LEU A 1 83 ? -2.691 6.182 8.772 1.00 85.50 83 LEU A CA 1
ATOM 703 C C . LEU A 1 83 ? -4.140 6.620 8.930 1.00 85.50 83 LEU A C 1
ATOM 705 O O . LEU A 1 83 ? -4.488 7.171 9.965 1.00 85.50 83 LEU A O 1
ATOM 709 N N . ILE A 1 84 ? -4.996 6.317 7.957 1.00 87.12 84 ILE A N 1
ATOM 710 C CA . ILE A 1 84 ? -6.428 6.620 8.056 1.00 87.12 84 ILE A CA 1
ATOM 711 C C . ILE A 1 84 ? -7.034 5.921 9.280 1.00 87.12 84 ILE A C 1
ATOM 713 O O . ILE A 1 84 ? -7.738 6.541 10.070 1.00 87.12 84 ILE A O 1
ATOM 717 N N . ALA A 1 85 ? -6.693 4.649 9.491 1.00 89.88 85 ALA A N 1
ATOM 718 C CA . ALA A 1 85 ? -7.205 3.870 10.608 1.00 89.88 85 ALA A CA 1
ATOM 719 C C . ALA A 1 85 ? -6.698 4.341 11.985 1.00 89.88 85 ALA A C 1
ATOM 721 O O . ALA A 1 85 ? -7.314 3.993 12.988 1.00 89.88 85 ALA A O 1
ATOM 722 N N . ILE A 1 86 ? -5.609 5.113 12.088 1.00 86.31 86 ILE A N 1
ATOM 723 C CA . ILE A 1 86 ? -5.154 5.657 13.383 1.00 86.31 86 ILE A CA 1
ATOM 724 C C . ILE A 1 86 ? -6.182 6.638 13.943 1.00 86.31 86 ILE A C 1
ATOM 726 O O . ILE A 1 86 ? -6.515 6.556 15.124 1.00 86.31 86 ILE A O 1
ATOM 730 N N . ASP A 1 87 ? -6.687 7.529 13.097 1.00 74.38 87 ASP A N 1
ATOM 731 C CA . ASP A 1 87 ? -7.525 8.655 13.509 1.00 74.38 87 ASP A CA 1
ATOM 732 C C . ASP A 1 87 ? -9.018 8.344 13.562 1.00 74.38 87 ASP A C 1
ATOM 734 O O . ASP A 1 87 ? -9.777 9.098 14.166 1.00 74.38 87 ASP A O 1
ATOM 738 N N . GLU A 1 88 ? -9.438 7.260 12.918 1.00 74.19 88 GLU A N 1
ATOM 739 C CA . GLU A 1 88 ? -10.837 6.855 12.855 1.00 74.19 88 GLU A CA 1
ATOM 740 C C . GLU A 1 88 ? -11.137 5.758 13.895 1.00 74.19 88 GLU A C 1
ATOM 742 O O . GLU A 1 88 ? -10.298 4.898 14.213 1.00 74.19 88 GLU A O 1
ATOM 747 N N . GLU A 1 89 ? -12.364 5.768 14.424 1.00 76.75 89 GLU A N 1
ATOM 748 C CA . GLU A 1 89 ? -12.853 4.707 15.315 1.00 76.75 89 GLU A CA 1
ATOM 749 C C . GLU A 1 89 ? -12.905 3.359 14.581 1.00 76.75 89 GLU A C 1
ATOM 751 O O . GLU A 1 89 ? -12.516 2.331 15.139 1.00 76.75 89 GLU A O 1
ATOM 756 N N . ALA A 1 90 ? -13.310 3.375 13.307 1.00 84.50 90 ALA A N 1
ATOM 757 C CA . ALA A 1 90 ? -13.360 2.208 12.439 1.00 84.50 90 ALA A CA 1
ATOM 758 C C . ALA A 1 90 ? -13.067 2.581 10.981 1.00 84.50 90 ALA A C 1
ATOM 760 O O . ALA A 1 90 ? -13.537 3.600 10.483 1.00 84.50 90 ALA A O 1
ATOM 761 N N . LEU A 1 91 ? -12.323 1.717 10.287 1.00 91.19 91 LEU A N 1
ATOM 762 C CA . LEU A 1 91 ? -12.086 1.840 8.851 1.00 91.19 91 LEU A CA 1
ATOM 763 C C . LEU A 1 91 ? -13.343 1.419 8.076 1.00 91.19 91 LEU A C 1
ATOM 765 O O . LEU A 1 91 ? -13.936 0.379 8.377 1.00 91.19 91 LEU A O 1
ATOM 769 N N . THR A 1 92 ? -13.728 2.192 7.062 1.00 92.25 92 THR A N 1
ATOM 770 C CA . THR A 1 92 ? -14.880 1.898 6.199 1.00 92.25 92 THR A CA 1
ATOM 771 C C . THR A 1 92 ? -14.457 1.556 4.768 1.00 92.25 92 THR A C 1
ATOM 773 O O . THR A 1 92 ? -13.350 1.860 4.325 1.00 92.25 92 THR A O 1
ATOM 776 N N . GLU A 1 93 ? -15.353 0.936 3.995 1.00 91.06 93 GLU A N 1
ATOM 777 C CA . GLU A 1 93 ? -15.121 0.698 2.559 1.00 91.06 93 GLU A CA 1
ATOM 778 C C . GLU A 1 93 ? -15.042 2.003 1.754 1.00 91.06 93 GLU A C 1
ATOM 780 O O . GLU A 1 93 ? -14.341 2.058 0.740 1.00 91.06 93 GLU A O 1
ATOM 785 N N . GLN A 1 94 ? -15.701 3.068 2.225 1.00 90.12 94 GLN A N 1
ATOM 786 C CA . GLN A 1 94 ? -15.588 4.388 1.613 1.00 90.12 94 GLN A CA 1
ATOM 787 C C . GLN A 1 94 ? -14.172 4.945 1.774 1.00 90.12 94 GLN A C 1
ATOM 789 O O . GLN A 1 94 ? -13.630 5.470 0.808 1.00 90.12 94 GLN A O 1
ATOM 794 N N . ASP A 1 95 ? -13.539 4.765 2.937 1.00 90.50 95 ASP A N 1
ATOM 795 C CA . ASP A 1 95 ? -12.154 5.200 3.163 1.00 90.50 95 ASP A CA 1
ATOM 796 C C . ASP A 1 95 ? -11.177 4.491 2.223 1.00 90.50 95 ASP A C 1
ATOM 798 O O . ASP A 1 95 ? -10.281 5.113 1.649 1.00 90.50 95 ASP A O 1
ATOM 802 N N . VAL A 1 96 ? -11.375 3.184 2.025 1.00 91.25 96 VAL A N 1
ATOM 803 C CA . VAL A 1 96 ? -10.589 2.400 1.066 1.00 91.25 96 VAL A CA 1
ATOM 804 C C . VAL A 1 96 ? -10.816 2.908 -0.354 1.00 91.25 96 VAL A C 1
ATOM 806 O O . VAL A 1 96 ? -9.855 3.155 -1.079 1.00 91.25 96 VAL A O 1
ATOM 809 N N . THR A 1 97 ? -12.070 3.110 -0.750 1.00 89.75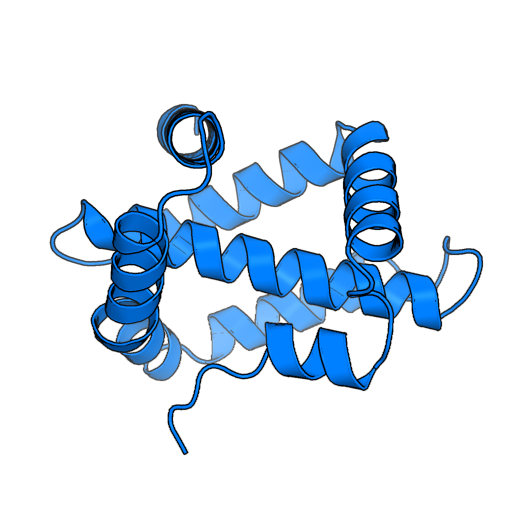 97 THR A N 1
ATOM 810 C CA . THR A 1 97 ? -12.417 3.600 -2.090 1.00 89.75 97 THR A CA 1
ATOM 811 C C . THR A 1 97 ? -11.797 4.974 -2.356 1.00 89.75 97 THR A C 1
ATOM 813 O O . THR A 1 97 ? -11.127 5.167 -3.374 1.00 89.75 97 THR A O 1
ATOM 816 N N . ASP A 1 98 ? -11.939 5.906 -1.412 1.00 88.62 98 ASP A N 1
ATOM 817 C CA . ASP A 1 98 ? -11.386 7.258 -1.482 1.00 88.62 98 ASP A CA 1
ATOM 818 C C . ASP A 1 98 ? -9.859 7.249 -1.575 1.00 88.62 98 ASP A C 1
ATOM 820 O O . ASP A 1 98 ? -9.279 8.000 -2.371 1.00 88.62 98 ASP A O 1
ATOM 824 N N . LEU A 1 99 ? -9.199 6.402 -0.779 1.00 89.31 99 LEU A N 1
ATOM 825 C CA . LEU A 1 99 ? -7.751 6.254 -0.805 1.00 89.31 99 LEU A CA 1
ATOM 826 C C . LEU A 1 99 ? -7.282 5.724 -2.157 1.00 89.31 99 LEU A C 1
ATOM 828 O O . LEU A 1 99 ? -6.392 6.315 -2.766 1.00 89.31 99 LEU A O 1
ATOM 832 N N . PHE A 1 100 ? -7.871 4.629 -2.635 1.00 88.75 100 PHE A N 1
ATOM 833 C CA . PHE A 1 100 ? -7.434 3.976 -3.866 1.00 88.75 100 PHE A CA 1
ATOM 834 C C . PHE A 1 100 ? -7.653 4.897 -5.060 1.00 88.75 100 PHE A C 1
ATOM 836 O O . PHE A 1 100 ? -6.748 5.052 -5.881 1.00 88.75 100 PHE A O 1
ATOM 843 N N . TYR A 1 101 ? -8.799 5.575 -5.119 1.00 85.81 101 TYR A N 1
ATOM 844 C CA . 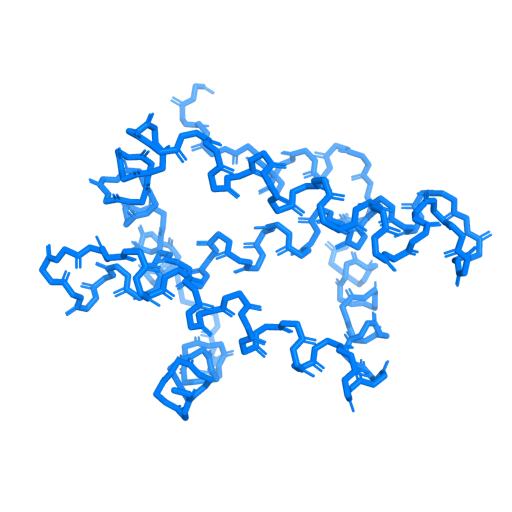TYR A 1 101 ? -9.068 6.582 -6.138 1.00 85.81 101 TYR A CA 1
ATOM 845 C C . TYR A 1 101 ? -8.029 7.713 -6.110 1.00 85.81 101 TYR A C 1
ATOM 847 O O . TYR A 1 101 ? -7.428 8.043 -7.137 1.00 85.81 101 TYR A O 1
ATOM 855 N N . SER A 1 102 ? -7.778 8.292 -4.930 1.00 84.94 102 SER A N 1
ATOM 856 C CA . SER A 1 102 ? -6.847 9.419 -4.775 1.00 84.94 102 SER A CA 1
ATOM 857 C C . SER A 1 102 ? -5.414 9.020 -5.132 1.00 84.94 102 SER A C 1
ATOM 859 O O . SER A 1 102 ? -4.713 9.756 -5.825 1.00 84.94 102 SER A O 1
ATOM 861 N N . TYR A 1 103 ? -5.000 7.829 -4.705 1.00 86.81 103 TYR A N 1
ATOM 862 C CA . TYR A 1 103 ? -3.690 7.267 -4.991 1.00 86.81 103 TYR A CA 1
ATOM 863 C C . TYR A 1 103 ? -3.473 7.043 -6.492 1.00 86.81 103 TYR A C 1
ATOM 865 O O . TYR A 1 103 ? -2.453 7.463 -7.036 1.00 86.81 103 TYR A O 1
ATOM 873 N N . HIS A 1 104 ? -4.446 6.452 -7.193 1.00 85.06 104 HIS A N 1
ATOM 874 C CA . HIS A 1 104 ? -4.325 6.235 -8.638 1.00 85.06 104 HIS A CA 1
ATOM 875 C C . HIS A 1 104 ? -4.364 7.535 -9.426 1.00 85.06 104 HIS A C 1
ATOM 877 O O . HIS A 1 104 ? -3.591 7.683 -10.367 1.00 85.06 104 HIS A O 1
ATOM 883 N N . THR A 1 105 ? -5.201 8.489 -9.017 1.00 84.19 105 THR A N 1
ATOM 884 C CA . THR A 1 105 ? -5.227 9.828 -9.618 1.00 84.19 105 THR A CA 1
ATOM 885 C C . THR A 1 105 ? -3.848 10.483 -9.504 1.00 84.19 105 THR A C 1
ATOM 887 O O . THR A 1 105 ? -3.308 10.965 -10.499 1.00 84.19 105 THR A O 1
ATOM 890 N N . LEU A 1 106 ? -3.227 10.434 -8.318 1.00 83.19 106 LEU A N 1
ATOM 891 C CA . LEU A 1 106 ? -1.869 10.942 -8.112 1.00 83.19 106 LEU A CA 1
ATOM 892 C C . LEU A 1 106 ? -0.861 10.220 -9.015 1.00 83.19 106 LEU A C 1
ATOM 894 O O . LEU A 1 106 ? -0.089 10.871 -9.711 1.00 83.19 106 LEU A O 1
ATOM 898 N N . ARG A 1 107 ? -0.886 8.886 -9.033 1.00 83.06 107 ARG A N 1
ATOM 899 C CA . ARG A 1 107 ? 0.052 8.060 -9.805 1.00 83.06 107 ARG A CA 1
ATOM 900 C C . ARG A 1 107 ? -0.065 8.281 -11.317 1.00 83.06 107 ARG A C 1
ATOM 902 O O . ARG A 1 107 ? 0.952 8.310 -11.999 1.00 83.06 107 ARG A O 1
ATOM 909 N N . GLN A 1 108 ? -1.281 8.434 -11.840 1.00 82.50 108 GLN A N 1
ATOM 910 C CA . GLN A 1 108 ? -1.541 8.624 -13.272 1.00 82.50 108 GLN A CA 1
ATOM 911 C C . GLN A 1 108 ? -1.212 10.043 -13.743 1.00 82.50 108 GLN A C 1
ATOM 913 O O . GLN A 1 108 ? -0.649 10.217 -14.821 1.00 82.50 108 GLN A O 1
ATOM 918 N N . HIS A 1 109 ? -1.544 11.061 -12.946 1.00 78.19 109 HIS A N 1
ATOM 919 C CA . HIS A 1 109 ? -1.374 12.461 -13.347 1.00 78.19 109 HIS A CA 1
ATOM 920 C C . HIS A 1 109 ? -0.036 13.074 -12.921 1.00 78.19 109 HIS A C 1
ATOM 922 O O . HIS A 1 109 ? 0.287 14.183 -13.344 1.00 78.19 109 HIS A O 1
ATOM 928 N N . ASN A 1 110 ? 0.763 12.366 -12.120 1.00 78.75 110 ASN A N 1
ATOM 929 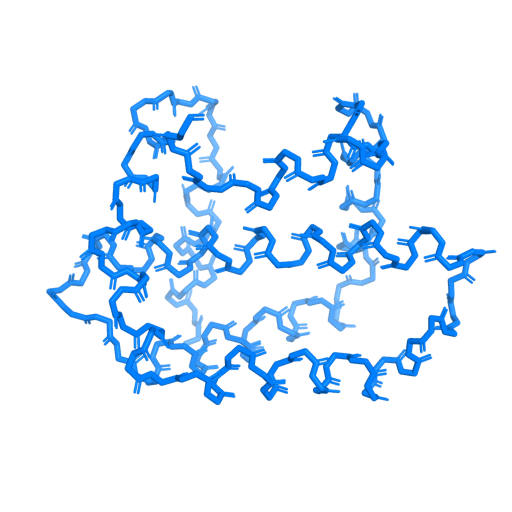C CA . ASN A 1 110 ? 2.095 12.800 -11.728 1.00 78.75 110 ASN A CA 1
ATOM 930 C C . ASN A 1 110 ? 3.163 11.841 -12.279 1.00 78.75 110 ASN A C 1
ATOM 932 O O . ASN A 1 110 ? 3.603 10.941 -11.565 1.00 78.75 110 ASN A O 1
ATOM 936 N N . PRO A 1 111 ? 3.648 12.038 -13.520 1.00 73.25 111 PRO A N 1
ATOM 937 C CA . PRO A 1 111 ? 4.677 11.173 -14.100 1.00 73.25 111 PRO A CA 1
ATOM 938 C C . PRO A 1 111 ? 5.978 11.163 -13.282 1.00 73.25 111 PRO A C 1
ATOM 940 O O . PRO A 1 111 ? 6.699 10.169 -13.284 1.00 73.25 111 PRO A O 1
ATOM 943 N N . LYS A 1 112 ? 6.258 12.229 -12.516 1.00 81.19 112 LYS A N 1
ATOM 944 C CA . LYS A 1 112 ? 7.416 12.277 -11.612 1.00 81.19 112 LYS A CA 1
ATOM 945 C C . LYS A 1 112 ? 7.264 11.349 -10.409 1.00 81.19 112 LYS A C 1
ATOM 947 O O . LYS A 1 112 ? 8.276 10.975 -9.830 1.00 81.19 112 LYS A O 1
ATOM 952 N N . PHE A 1 113 ? 6.042 10.971 -10.030 1.00 79.75 113 PHE A N 1
ATOM 953 C CA . PHE A 1 113 ? 5.792 10.100 -8.882 1.00 79.75 113 PHE A CA 1
ATOM 954 C C . PHE A 1 113 ? 6.505 8.754 -9.036 1.00 79.75 113 PHE A C 1
ATOM 956 O O . PHE A 1 113 ? 7.242 8.349 -8.143 1.00 79.75 113 PHE A O 1
ATOM 963 N N . LEU A 1 114 ? 6.360 8.105 -10.197 1.00 80.25 114 LEU A N 1
ATOM 964 C CA . LEU A 1 114 ? 7.022 6.826 -10.470 1.00 80.25 114 LEU A CA 1
ATOM 965 C C . LEU A 1 114 ? 8.543 6.965 -10.502 1.00 80.25 114 LEU A C 1
ATOM 967 O O . LEU A 1 114 ? 9.246 6.110 -9.971 1.00 80.25 114 LEU A O 1
ATOM 971 N N . THR A 1 115 ? 9.055 8.058 -11.073 1.00 83.56 115 THR A N 1
ATOM 972 C CA . THR A 1 115 ? 10.495 8.339 -11.092 1.00 83.56 115 THR A CA 1
ATOM 973 C C . THR A 1 115 ? 11.052 8.518 -9.682 1.00 83.56 115 THR A C 1
ATOM 975 O O . THR A 1 115 ? 12.068 7.913 -9.353 1.00 83.56 115 THR A O 1
ATOM 978 N N . VAL A 1 116 ? 10.380 9.303 -8.835 1.00 81.94 116 VAL A N 1
ATOM 979 C CA . VAL A 1 116 ? 10.783 9.526 -7.438 1.00 81.94 116 VAL A CA 1
ATOM 980 C C . VAL A 1 116 ? 10.717 8.225 -6.642 1.00 81.94 116 VAL A C 1
ATOM 982 O O . VAL A 1 116 ? 11.637 7.930 -5.885 1.00 81.94 116 VAL A O 1
ATOM 985 N N . LEU A 1 117 ? 9.675 7.416 -6.846 1.00 81.12 117 LEU A N 1
ATOM 986 C CA . LEU A 1 117 ? 9.526 6.132 -6.167 1.00 81.12 117 LEU A CA 1
ATOM 987 C C . LEU A 1 117 ? 10.638 5.149 -6.561 1.00 81.12 117 LEU A C 1
ATOM 989 O O . LEU A 1 117 ? 11.284 4.572 -5.687 1.00 81.12 117 LEU A O 1
ATOM 993 N N . ALA A 1 118 ? 10.916 5.013 -7.861 1.00 83.00 118 ALA A N 1
ATOM 994 C CA . ALA A 1 118 ? 11.999 4.170 -8.366 1.00 83.00 118 ALA A CA 1
ATOM 995 C C . ALA A 1 118 ? 13.370 4.614 -7.826 1.00 83.00 118 ALA A C 1
ATOM 997 O O . ALA A 1 118 ? 14.153 3.788 -7.355 1.00 83.00 118 ALA A O 1
ATOM 998 N N . GLN A 1 119 ? 13.646 5.922 -7.843 1.00 83.44 119 GLN A N 1
ATOM 999 C CA . GLN A 1 119 ? 14.886 6.483 -7.304 1.00 83.44 119 GLN A CA 1
ATOM 1000 C C . GLN A 1 119 ? 15.008 6.245 -5.797 1.00 83.44 119 GLN A C 1
ATOM 1002 O O . GLN A 1 119 ? 16.074 5.846 -5.334 1.00 83.44 119 GLN A O 1
ATOM 1007 N N . GLY A 1 120 ? 13.923 6.425 -5.040 1.00 78.25 120 GLY A N 1
ATOM 1008 C CA . GLY A 1 120 ? 13.889 6.166 -3.602 1.00 78.25 120 GLY A CA 1
ATOM 1009 C C . GLY A 1 120 ? 14.210 4.709 -3.254 1.00 78.25 120 GLY A C 1
ATOM 1010 O O . GLY A 1 120 ? 15.015 4.455 -2.358 1.00 78.25 120 GLY A O 1
ATOM 1011 N N . LEU A 1 121 ? 13.656 3.743 -3.997 1.00 78.69 121 LEU A N 1
ATOM 1012 C CA . LEU A 1 121 ? 13.972 2.316 -3.826 1.00 78.69 121 LEU A CA 1
ATOM 1013 C C . LEU A 1 121 ? 15.445 2.004 -4.119 1.00 78.69 121 LEU A C 1
ATOM 1015 O O . LEU A 1 121 ? 16.078 1.253 -3.378 1.00 78.69 121 LEU A O 1
ATOM 1019 N N . GLN A 1 122 ? 16.004 2.587 -5.182 1.00 82.06 122 GLN A N 1
ATOM 1020 C CA . GLN A 1 122 ? 17.411 2.387 -5.536 1.00 82.06 122 GLN A CA 1
ATOM 1021 C C . GLN A 1 122 ? 18.357 2.999 -4.497 1.00 82.06 122 GLN A C 1
ATOM 1023 O O . GLN A 1 122 ? 19.279 2.329 -4.038 1.00 82.06 122 GLN A O 1
ATOM 1028 N N . GLN A 1 123 ? 18.115 4.248 -4.091 1.00 80.56 123 GLN A N 1
ATOM 1029 C CA . GLN A 1 123 ? 18.974 4.974 -3.148 1.00 80.56 123 GLN A CA 1
ATOM 1030 C C . GLN A 1 123 ? 18.955 4.373 -1.739 1.00 80.56 123 GLN A C 1
ATOM 1032 O O . GLN A 1 123 ? 19.954 4.445 -1.030 1.00 80.56 123 GLN A O 1
ATOM 1037 N N . SER A 1 124 ? 17.843 3.753 -1.339 1.00 73.56 124 SER A N 1
ATOM 1038 C CA . SER A 1 124 ? 17.706 3.088 -0.036 1.00 73.56 124 SER A CA 1
ATOM 1039 C C . SER A 1 124 ? 18.262 1.658 0.002 1.00 73.56 124 SER A C 1
ATOM 1041 O O . SER A 1 124 ? 18.263 1.036 1.061 1.00 73.56 124 SER A O 1
ATOM 1043 N N . GLY A 1 125 ? 18.717 1.104 -1.130 1.00 76.12 125 GLY A N 1
ATOM 1044 C CA . GLY A 1 125 ? 19.113 -0.308 -1.226 1.00 76.12 125 GLY A CA 1
ATOM 1045 C C . GLY A 1 125 ? 17.934 -1.291 -1.141 1.00 76.12 125 GLY A C 1
ATOM 1046 O O . GLY A 1 125 ? 18.129 -2.501 -1.002 1.00 76.12 125 GLY A O 1
ATOM 1047 N N . LEU A 1 126 ? 16.694 -0.802 -1.250 1.00 74.25 126 LEU A N 1
ATOM 1048 C CA . LEU A 1 126 ? 15.470 -1.600 -1.124 1.00 74.25 126 LEU A CA 1
ATOM 1049 C C . LEU A 1 126 ? 14.996 -2.221 -2.449 1.00 74.25 126 LEU A C 1
ATOM 1051 O O . LEU A 1 126 ? 13.902 -2.767 -2.528 1.00 74.25 126 LEU A O 1
ATOM 1055 N N . ALA A 1 127 ? 15.824 -2.158 -3.492 1.00 76.69 127 ALA A N 1
ATOM 1056 C CA . ALA A 1 127 ? 15.504 -2.674 -4.820 1.00 76.69 127 ALA A CA 1
ATOM 1057 C C . ALA A 1 127 ? 15.762 -4.190 -4.996 1.00 76.69 127 ALA A C 1
ATOM 1059 O O . ALA A 1 127 ? 15.415 -4.746 -6.035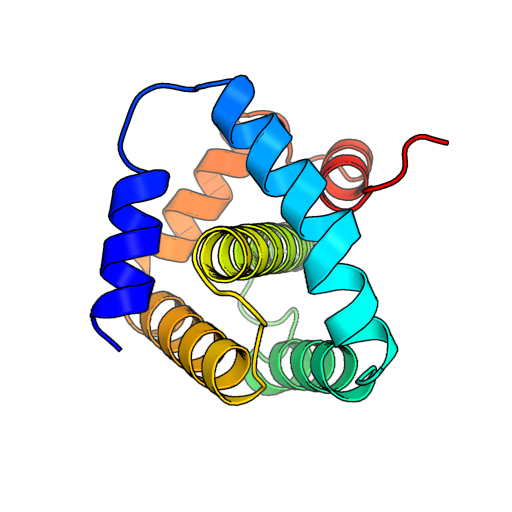 1.00 76.69 127 ALA A O 1
ATOM 1060 N N . SER A 1 128 ? 16.378 -4.874 -4.026 1.00 77.62 128 SER A N 1
ATOM 1061 C CA . SER A 1 128 ? 16.628 -6.323 -4.115 1.00 77.62 128 SER A CA 1
ATOM 1062 C C . SER A 1 128 ? 15.389 -7.142 -3.742 1.00 77.62 128 SER A C 1
ATOM 1064 O O . SER A 1 128 ? 14.606 -6.722 -2.896 1.00 77.62 128 SER A O 1
ATOM 1066 N N . ASP A 1 129 ? 15.249 -8.354 -4.279 1.00 76.00 129 ASP A N 1
ATOM 1067 C CA . ASP A 1 129 ? 14.094 -9.221 -3.991 1.00 76.00 129 ASP A CA 1
ATOM 1068 C C . ASP A 1 129 ? 13.889 -9.476 -2.486 1.00 76.00 129 ASP A C 1
ATOM 1070 O O . ASP A 1 129 ? 12.761 -9.462 -1.993 1.00 76.00 129 ASP A O 1
ATOM 1074 N N . ILE A 1 130 ? 14.982 -9.645 -1.731 1.00 75.12 130 ILE A N 1
ATOM 1075 C CA . ILE A 1 130 ? 14.945 -9.864 -0.275 1.00 75.12 130 ILE A CA 1
ATOM 1076 C C . ILE A 1 130 ? 14.440 -8.614 0.453 1.00 75.12 130 ILE A C 1
ATOM 1078 O O . ILE A 1 130 ? 13.635 -8.715 1.379 1.00 75.12 130 ILE A O 1
ATOM 1082 N N . THR A 1 131 ? 14.886 -7.428 0.038 1.00 76.00 131 THR A N 1
ATOM 1083 C CA . THR A 1 131 ? 14.461 -6.170 0.663 1.00 76.00 131 THR A CA 1
ATOM 1084 C C . THR A 1 131 ? 13.030 -5.790 0.278 1.00 76.00 131 THR A C 1
ATOM 1086 O O . THR A 1 131 ? 12.285 -5.309 1.128 1.00 76.00 131 THR A O 1
ATOM 1089 N N . LEU A 1 132 ? 12.582 -6.122 -0.934 1.00 78.75 132 LEU A N 1
ATOM 1090 C CA . LEU A 1 132 ? 11.172 -6.033 -1.334 1.00 78.75 132 LEU A CA 1
ATOM 1091 C C . LEU A 1 132 ? 10.286 -6.982 -0.519 1.00 78.75 132 LEU A C 1
ATOM 1093 O O . LEU A 1 132 ? 9.210 -6.592 -0.066 1.00 78.75 132 LEU A O 1
ATOM 1097 N N . TYR A 1 133 ? 10.743 -8.214 -0.280 1.00 77.81 133 TYR A N 1
ATOM 1098 C CA . TYR A 1 133 ? 10.037 -9.134 0.608 1.00 77.81 133 TYR A CA 1
ATOM 1099 C C . TYR A 1 133 ? 9.947 -8.578 2.031 1.00 77.81 133 TYR A C 1
ATOM 1101 O O . TYR A 1 133 ? 8.890 -8.663 2.649 1.00 77.81 133 TYR A O 1
ATOM 1109 N N . ALA A 1 134 ? 11.007 -7.942 2.538 1.00 74.88 134 ALA A N 1
ATOM 1110 C CA . ALA A 1 134 ? 10.977 -7.272 3.837 1.00 74.88 134 ALA A CA 1
ATOM 1111 C C . ALA A 1 134 ? 9.964 -6.112 3.885 1.00 74.88 134 ALA A C 1
ATOM 1113 O O . ALA A 1 134 ? 9.321 -5.917 4.913 1.00 74.88 134 ALA A O 1
ATOM 1114 N N . LEU A 1 135 ? 9.750 -5.390 2.777 1.00 77.19 135 LEU A N 1
ATOM 1115 C CA . LEU A 1 135 ? 8.685 -4.382 2.689 1.00 77.19 135 LEU A CA 1
ATOM 1116 C C . LEU A 1 135 ? 7.292 -5.011 2.792 1.00 77.19 135 LEU A C 1
ATOM 1118 O O . LEU A 1 135 ? 6.394 -4.410 3.386 1.00 77.19 135 LEU A O 1
ATOM 1122 N N . LEU A 1 136 ? 7.099 -6.214 2.253 1.00 78.38 136 LEU A N 1
ATOM 1123 C CA . LEU A 1 136 ? 5.836 -6.943 2.353 1.00 78.38 136 LEU A CA 1
ATOM 1124 C C . LEU A 1 136 ? 5.646 -7.661 3.690 1.00 78.38 136 LEU A C 1
ATOM 1126 O O . LEU A 1 136 ? 4.509 -7.747 4.151 1.00 78.38 136 LEU A O 1
ATOM 1130 N N . LYS A 1 137 ? 6.718 -8.170 4.308 1.00 79.19 137 LYS A N 1
ATOM 1131 C CA . LYS A 1 137 ? 6.648 -8.911 5.571 1.00 79.19 137 LYS A CA 1
ATOM 1132 C C . LYS A 1 137 ? 6.108 -7.984 6.657 1.00 79.19 137 LYS A C 1
ATOM 1134 O O . LYS A 1 137 ? 6.669 -6.929 6.932 1.00 79.19 137 LYS A O 1
ATOM 1139 N N . THR A 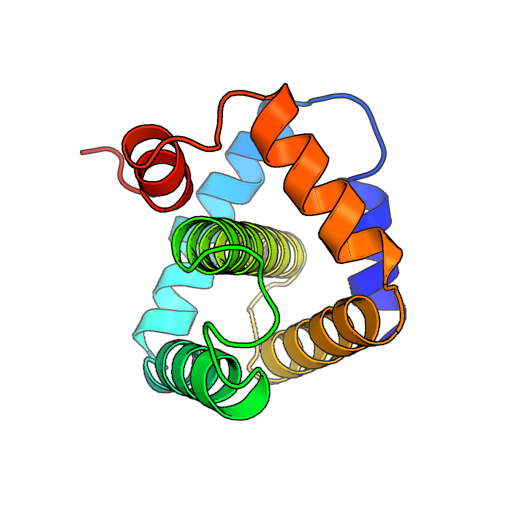1 138 ? 5.010 -8.394 7.283 1.00 66.88 138 THR A N 1
ATOM 1140 C CA . THR A 1 138 ? 4.424 -7.677 8.427 1.00 66.88 138 THR A CA 1
ATOM 1141 C C . THR A 1 138 ? 4.519 -8.465 9.729 1.00 66.88 138 THR A C 1
ATOM 1143 O O . THR A 1 138 ? 4.149 -7.945 10.765 1.00 66.88 138 THR A O 1
ATOM 1146 N N . GLY A 1 139 ? 5.014 -9.706 9.707 1.00 57.06 139 GLY A N 1
ATOM 1147 C CA . GLY A 1 139 ? 5.042 -10.571 10.889 1.00 57.06 139 GLY A CA 1
ATOM 1148 C C . GLY A 1 139 ? 6.243 -10.351 11.815 1.00 57.06 139 GLY A C 1
ATOM 1149 O O . GLY A 1 139 ? 7.385 -10.341 11.348 1.00 57.06 139 GLY A O 1
ATOM 1150 N N . ASN A 1 140 ? 5.959 -10.287 13.121 1.00 48.94 140 ASN A N 1
ATOM 1151 C CA . ASN A 1 140 ? 6.853 -10.713 14.204 1.00 48.94 140 ASN A CA 1
ATOM 1152 C C . ASN A 1 140 ? 6.756 -12.244 14.358 1.00 48.94 140 ASN A C 1
ATOM 1154 O O . ASN A 1 140 ? 6.249 -12.730 15.367 1.00 48.94 140 ASN A O 1
ATOM 1158 N N . ASP A 1 141 ? 7.202 -12.977 13.341 1.00 40.25 141 ASP A N 1
ATOM 1159 C CA . ASP A 1 141 ? 7.627 -14.368 13.527 1.00 40.25 141 ASP A CA 1
ATOM 1160 C C . ASP A 1 141 ? 9.155 -14.385 13.554 1.00 40.25 141 ASP A C 1
ATOM 1162 O O . ASP A 1 141 ? 9.752 -13.855 12.571 1.00 40.25 141 ASP A O 1
#

pLDDT: mean 80.75, std 12.52, range [40.25, 95.19]

Foldseek 3Di:
DVVLVVLLCVLVPDDDDPVLVVQLLCLLVPAVVVVCVVPVCLVVVVVVCCCVVVVPPPPDPDNLLSVLLVLLLVLSLSSSQSSVSSPDPHDDPVNSVVSVVVSVVCVVVPVVVSVVSSVVCVVVVCSDPVSSVVSVDSDPD

InterPro domains:
  IPR060422 FliB lysine N-methylase, C-terminal [PF27117] (2-132)

Organism: NCBI:txid155900

Sequence (141 aa):
MLRCLNKINQVLEGEFNEDKLLLIHKSWHQKVVPFLTQRPHIQQNYLLYHVYHNQFPSGFDSPQIAYQLLIADYFLLRSYLSLIAIDEEALTEQDVTDLFYSYHTLRQHNPKFLTVLAQGLQQSGLASDITLYALLKTGND

Secondary structure (DSSP, 8-state):
-HHHHHHHHHHHSSS--HHHHHHHHHHIIIIIHHHHHT-HHHHHHHHHHHHHHTTTTTTSS-HHHHHHHHHHHHHHHHHHHHHHHHHSSS--HHHHHHHHHHHHHHHHH-HHHHHHHHHHHHHTTTTSHHHHHHHH-----